Protein AF-A0A221T1R4-F1 (afdb_monomer)

Solvent-accessible surface area (backbone atoms only — not comparable to full-atom values): 7932 Å² total; per-residue (Å²): 136,83,75,82,81,69,88,73,77,59,37,47,65,67,55,49,34,50,51,50,54,51,47,31,55,45,35,61,46,46,38,64,77,69,65,45,55,71,68,56,38,50,52,34,37,51,51,24,52,52,49,51,54,55,40,24,25,52,48,50,92,66,55,81,50,80,44,90,81,39,40,72,60,49,50,56,50,52,53,64,52,44,55,61,51,50,52,51,50,36,57,77,70,48,42,60,76,44,67,66,49,27,52,53,54,51,49,52,50,49,52,51,50,49,52,61,72,40,39,58,69,72,76,74,76,76,81,80,77,84,76,88,75,79,86,126

Radius of gyration: 18.84 Å; Cα contacts (8 Å, |Δi|>4): 100; chains: 1; bounding box: 54×49×52 Å

Organism: NCBI:txid317577

pLDDT: mean 81.54, std 16.56, range [42.69, 97.81]

Foldseek 3Di:
DDDPDDPDQFDEPANLLVLLLVQLVCLQPVCVVLVHDPVLNVVSNVVSVVSCVLSLQEDDDHNPDPPPVNYLVNSLVVLVVVLVVLVCVCVVVVLCVDPSSVVVVVVSSVSSVCSSVRYPGPDDDPPPPPDPPDDD

Mean predicted aligned error: 9.05 Å

Secondary structure (DSSP, 8-state):
----S---PPBPHHHHHHHHHHHHHHHHHHHHHTT--HHHHHHHHHHHHHHHHHHHHH-SS--SS--SS--HHHHHHHHHHHHHHHHHHHHHTTTTSSHHHHHHHHHHHHHHHHHHHHB-PPPPPP----------

Sequence (136 aa):
MMRPLLSRRPLSLSVHAHIDFVSVVVMLLAPRLLRLQPASVAVSAGLAGAGLLIGSATDYPYPVHRSRDLTPARHRQLERLSFPVLLVLLIGTGRLARRADRTYFLMVLLAYGLTHGLTDWPHAAPNHHPGLKGAG

Structure (mmCIF, N/CA/C/O backbone):
data_AF-A0A221T1R4-F1
#
_entry.id   AF-A0A221T1R4-F1
#
loop_
_atom_site.group_PDB
_atom_site.id
_atom_site.type_symbol
_atom_site.label_atom_id
_atom_site.label_alt_id
_atom_site.label_comp_id
_atom_site.label_asym_id
_atom_site.label_entity_id
_atom_site.label_seq_id
_atom_site.pdbx_PDB_ins_code
_atom_site.Cartn_x
_atom_site.Cartn_y
_atom_site.Cartn_z
_atom_site.occupancy
_atom_site.B_iso_or_equiv
_atom_site.auth_seq_id
_atom_site.auth_comp_id
_atom_site.auth_asym_id
_atom_site.auth_atom_id
_atom_site.pdbx_PDB_model_num
ATOM 1 N N . MET A 1 1 ? 30.460 -28.605 2.660 1.00 53.03 1 MET A N 1
ATOM 2 C CA . MET A 1 1 ? 29.793 -27.972 1.499 1.00 53.03 1 MET A CA 1
ATOM 3 C C . MET A 1 1 ? 28.441 -27.431 1.942 1.00 53.03 1 MET A C 1
ATOM 5 O O . MET A 1 1 ? 27.503 -28.200 2.106 1.00 53.03 1 MET A O 1
ATOM 9 N N . MET A 1 2 ? 28.349 -26.129 2.216 1.00 47.28 2 MET A N 1
ATOM 10 C CA . MET A 1 2 ? 27.066 -25.475 2.486 1.00 47.28 2 MET A CA 1
ATOM 11 C C . MET A 1 2 ? 26.335 -25.271 1.156 1.00 47.28 2 MET A C 1
ATOM 13 O O . MET A 1 2 ? 26.851 -24.601 0.265 1.00 47.28 2 MET A O 1
ATOM 17 N N . ARG A 1 3 ? 25.149 -25.870 1.004 1.00 42.69 3 ARG A N 1
ATOM 18 C CA . ARG A 1 3 ? 24.215 -25.521 -0.076 1.00 42.69 3 ARG A CA 1
ATOM 19 C C . ARG A 1 3 ? 23.893 -24.026 0.052 1.00 42.69 3 ARG A C 1
ATOM 21 O O . ARG A 1 3 ? 23.518 -23.620 1.153 1.00 42.69 3 ARG A O 1
ATOM 28 N N . PRO A 1 4 ? 23.995 -23.213 -1.013 1.00 51.69 4 PRO A N 1
ATOM 29 C CA . PRO A 1 4 ? 23.504 -21.844 -0.958 1.00 51.69 4 PRO A CA 1
ATOM 30 C C . PRO A 1 4 ? 22.007 -21.894 -0.637 1.00 51.69 4 PRO A C 1
ATOM 32 O O . PRO A 1 4 ? 21.209 -22.470 -1.380 1.00 51.69 4 PRO A O 1
ATOM 35 N N . LEU A 1 5 ? 21.645 -21.363 0.530 1.00 58.25 5 LEU A N 1
ATOM 36 C CA . LEU A 1 5 ? 20.266 -21.282 0.982 1.00 58.25 5 LEU A CA 1
ATOM 37 C C . LEU A 1 5 ? 19.541 -20.279 0.082 1.00 58.25 5 LEU A C 1
ATOM 39 O O . LEU A 1 5 ? 19.734 -19.077 0.209 1.00 58.25 5 LEU A O 1
ATOM 43 N N . LEU A 1 6 ? 18.705 -20.809 -0.814 1.00 59.00 6 LEU A N 1
ATOM 44 C CA . LEU A 1 6 ? 17.730 -20.089 -1.635 1.00 59.00 6 LEU A CA 1
ATOM 45 C C . LEU A 1 6 ? 18.347 -19.037 -2.573 1.00 59.00 6 LEU A C 1
ATOM 47 O O . LEU A 1 6 ? 18.475 -17.864 -2.231 1.00 59.00 6 LEU A O 1
ATOM 51 N N . SER A 1 7 ? 18.591 -19.429 -3.827 1.00 58.94 7 SER A N 1
ATOM 52 C CA . SER A 1 7 ? 18.568 -18.477 -4.943 1.0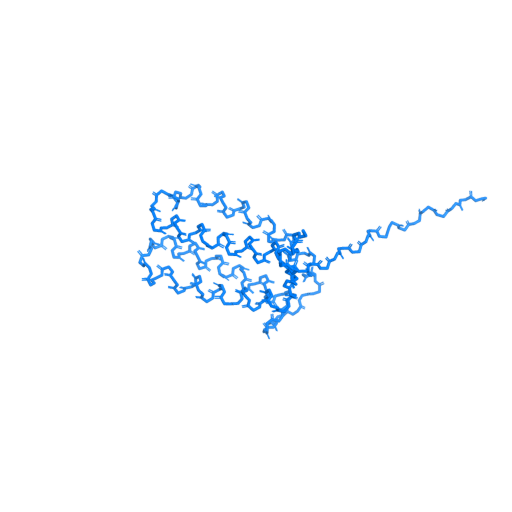0 58.94 7 SER A CA 1
ATOM 53 C C . SER A 1 7 ? 17.142 -17.918 -5.041 1.00 58.94 7 SER A C 1
ATOM 55 O O . SER A 1 7 ? 16.271 -18.495 -5.694 1.00 58.94 7 SER A O 1
ATOM 57 N N . ARG A 1 8 ? 16.842 -16.861 -4.275 1.00 65.62 8 ARG A N 1
ATOM 58 C CA . ARG A 1 8 ? 15.548 -16.181 -4.346 1.00 65.62 8 ARG A CA 1
ATOM 59 C C . ARG A 1 8 ? 15.522 -15.436 -5.670 1.00 65.62 8 ARG A C 1
ATOM 61 O O . ARG A 1 8 ? 16.242 -14.456 -5.835 1.00 65.62 8 ARG A O 1
ATOM 68 N N . ARG A 1 9 ? 14.718 -15.921 -6.618 1.00 73.06 9 ARG A N 1
ATOM 69 C CA . ARG A 1 9 ? 14.401 -15.133 -7.810 1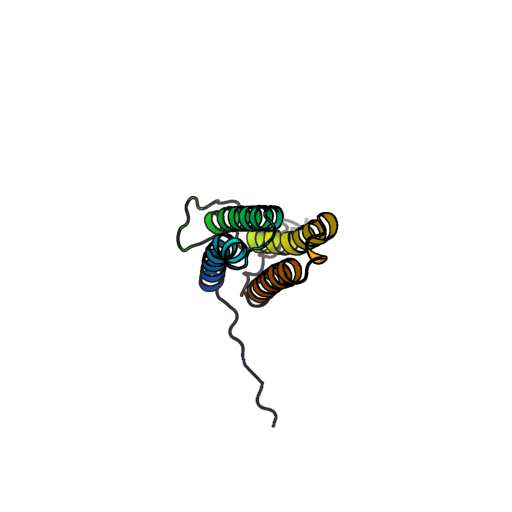.00 73.06 9 ARG A CA 1
ATOM 70 C C . ARG A 1 9 ? 13.733 -13.837 -7.336 1.00 73.06 9 ARG A C 1
ATOM 72 O O . ARG A 1 9 ? 12.806 -13.932 -6.525 1.00 73.06 9 ARG A O 1
ATOM 79 N N . PRO A 1 10 ? 14.209 -12.663 -7.771 1.00 86.38 10 PRO A N 1
ATOM 80 C CA . PRO A 1 10 ? 13.581 -11.408 -7.395 1.00 86.38 10 PRO A CA 1
ATOM 81 C C . PRO A 1 10 ? 12.163 -11.336 -7.990 1.00 86.38 10 PRO A C 1
ATOM 83 O O . PRO A 1 10 ? 11.852 -12.004 -8.981 1.00 86.38 10 PRO A O 1
ATOM 86 N N . LEU A 1 11 ? 11.275 -10.581 -7.345 1.00 88.69 11 LEU A N 1
ATOM 87 C CA . LEU A 1 11 ? 9.898 -10.387 -7.796 1.00 88.69 11 LEU A CA 1
ATOM 88 C C . LEU A 1 11 ? 9.908 -9.557 -9.080 1.00 88.69 11 LEU A C 1
ATOM 90 O O . LEU A 1 11 ? 10.529 -8.499 -9.130 1.00 88.69 11 LEU A O 1
ATOM 94 N N . SER A 1 12 ? 9.195 -10.010 -10.110 1.00 89.44 12 SER A N 1
ATOM 95 C CA . SER A 1 12 ? 8.997 -9.193 -11.307 1.00 89.44 12 SER A CA 1
ATOM 96 C C . SER A 1 12 ? 8.086 -7.999 -11.004 1.00 89.44 12 SER A C 1
ATOM 98 O O . SER A 1 12 ? 7.252 -8.064 -10.098 1.00 89.44 12 SER A O 1
ATOM 100 N N . LEU A 1 13 ? 8.179 -6.937 -11.811 1.00 86.38 13 LEU A N 1
ATOM 101 C CA . LEU A 1 13 ? 7.290 -5.770 -11.699 1.00 86.38 13 LEU A CA 1
ATOM 102 C C . LEU A 1 13 ? 5.803 -6.149 -11.781 1.00 86.38 13 LEU A C 1
ATOM 104 O O . LEU A 1 13 ? 4.975 -5.585 -11.076 1.00 86.38 13 LEU A O 1
ATOM 108 N N . SER A 1 14 ? 5.460 -7.154 -12.592 1.00 85.00 14 SER A N 1
ATOM 109 C CA . SER A 1 14 ? 4.081 -7.641 -12.675 1.00 85.00 14 SER A CA 1
ATOM 110 C C . SER A 1 14 ? 3.620 -8.288 -11.365 1.00 85.00 14 SER A C 1
ATOM 112 O O . SER A 1 14 ? 2.498 -8.043 -10.927 1.00 85.00 14 SER A O 1
ATOM 114 N N . VAL A 1 15 ? 4.472 -9.086 -10.713 1.00 89.44 15 VAL A N 1
ATOM 115 C CA . VAL A 1 15 ? 4.142 -9.702 -9.417 1.00 89.44 15 VAL A CA 1
ATOM 116 C C . VAL A 1 15 ? 4.032 -8.640 -8.325 1.00 89.44 15 VAL A C 1
ATOM 118 O O . VAL A 1 15 ? 3.083 -8.683 -7.547 1.00 89.44 15 VAL A O 1
ATOM 121 N N . HIS A 1 16 ? 4.948 -7.670 -8.303 1.00 90.62 16 HIS A N 1
ATOM 122 C CA . HIS A 1 16 ? 4.882 -6.510 -7.414 1.00 90.62 16 HIS A CA 1
ATOM 123 C C . HIS A 1 16 ? 3.525 -5.799 -7.527 1.00 90.62 16 HIS A C 1
ATOM 125 O O . HIS A 1 16 ? 2.819 -5.655 -6.534 1.00 90.62 16 HIS A O 1
ATOM 131 N N . ALA A 1 17 ? 3.094 -5.472 -8.745 1.00 86.88 17 ALA A N 1
ATOM 132 C CA . ALA A 1 17 ? 1.847 -4.744 -8.950 1.00 86.88 17 ALA A CA 1
ATOM 133 C C . ALA A 1 17 ? 0.587 -5.549 -8.556 1.00 86.88 17 ALA A C 1
ATOM 135 O O . ALA A 1 17 ? -0.397 -4.986 -8.071 1.00 86.88 17 ALA A O 1
ATOM 136 N N . HIS A 1 18 ? 0.611 -6.882 -8.684 1.00 88.56 18 HIS A N 1
ATOM 137 C CA . HIS A 1 18 ? -0.454 -7.730 -8.131 1.00 88.56 18 HIS A CA 1
ATOM 138 C C . HIS A 1 18 ? -0.475 -7.701 -6.598 1.00 88.56 18 HIS A C 1
ATOM 140 O O . HIS A 1 18 ? -1.553 -7.643 -6.004 1.00 88.56 18 HIS A O 1
ATOM 146 N N . ILE A 1 19 ? 0.696 -7.741 -5.954 1.00 91.94 19 ILE A N 1
ATOM 147 C CA . ILE A 1 19 ? 0.809 -7.645 -4.493 1.00 91.94 19 ILE A CA 1
ATOM 148 C C . ILE A 1 19 ? 0.278 -6.294 -4.009 1.00 91.94 19 ILE A C 1
ATOM 150 O O . ILE A 1 19 ? -0.475 -6.265 -3.035 1.00 91.94 19 ILE A O 1
ATOM 154 N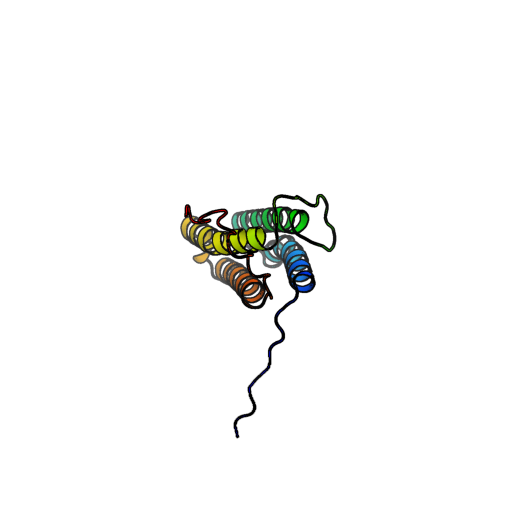 N . ASP A 1 20 ? 0.587 -5.202 -4.703 1.00 89.75 20 ASP A N 1
ATOM 155 C CA . ASP A 1 20 ? 0.057 -3.874 -4.389 1.00 89.75 20 ASP A CA 1
ATOM 156 C C . ASP A 1 20 ? -1.464 -3.832 -4.478 1.00 89.75 20 ASP A C 1
ATOM 158 O O . ASP A 1 20 ? -2.132 -3.370 -3.552 1.00 89.75 20 ASP A O 1
ATOM 162 N N . PHE A 1 21 ? -2.039 -4.374 -5.554 1.00 89.81 21 PHE A N 1
ATOM 163 C CA . PHE A 1 21 ? -3.489 -4.423 -5.712 1.00 89.81 21 PHE A CA 1
ATOM 164 C C . PHE A 1 21 ? -4.163 -5.220 -4.585 1.00 89.81 21 PHE A C 1
ATOM 166 O O . PHE A 1 21 ? -5.143 -4.766 -3.989 1.00 89.81 21 PHE A O 1
ATOM 173 N N . VAL A 1 22 ? -3.620 -6.391 -4.240 1.00 92.88 22 VAL A N 1
ATOM 174 C CA . VAL A 1 22 ? -4.114 -7.184 -3.104 1.00 92.88 22 VAL A CA 1
ATOM 175 C C . VAL A 1 22 ? -3.955 -6.409 -1.795 1.00 92.88 22 VAL A C 1
ATOM 177 O O . VAL A 1 22 ? -4.869 -6.407 -0.969 1.00 92.88 22 VAL A O 1
ATOM 180 N N . SER A 1 23 ? -2.840 -5.702 -1.617 1.00 93.50 23 SER A N 1
ATOM 181 C CA . SER A 1 23 ? -2.579 -4.877 -0.437 1.00 93.50 23 SER A CA 1
ATOM 182 C C . SER A 1 23 ? -3.604 -3.756 -0.299 1.00 93.50 23 SER A C 1
ATOM 184 O O . SER A 1 23 ? -4.118 -3.560 0.798 1.00 93.50 23 SER A O 1
ATOM 186 N N . VAL A 1 24 ? -4.006 -3.099 -1.393 1.00 94.00 24 VAL A N 1
ATOM 187 C CA . VAL A 1 24 ? -5.102 -2.113 -1.403 1.00 94.00 24 VAL A CA 1
ATOM 188 C C . VAL A 1 24 ? -6.395 -2.730 -0.865 1.00 94.00 24 VAL A C 1
ATOM 190 O O . VAL A 1 24 ? -7.010 -2.172 0.045 1.00 94.00 24 VAL A O 1
ATOM 193 N N . VAL A 1 25 ? -6.795 -3.903 -1.366 1.00 95.69 25 VAL A N 1
AT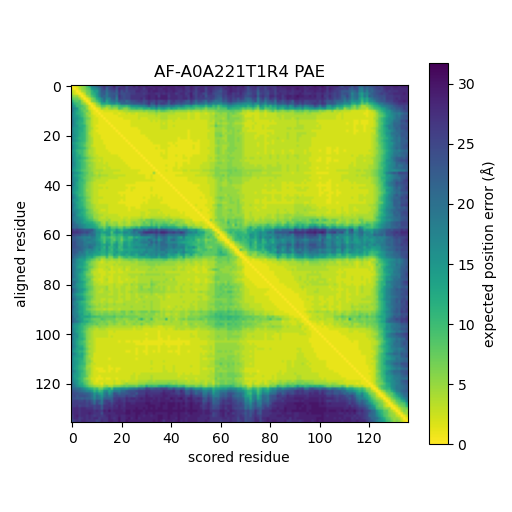OM 194 C CA . VAL A 1 25 ? -8.012 -4.594 -0.900 1.00 95.69 25 VAL A CA 1
ATOM 195 C C . VAL A 1 25 ? -7.915 -4.927 0.591 1.00 95.69 25 VAL A C 1
ATOM 197 O O . VAL A 1 25 ? -8.833 -4.632 1.361 1.00 95.69 25 VAL A O 1
ATOM 200 N N . VAL A 1 26 ? -6.784 -5.487 1.026 1.00 96.94 26 VAL A N 1
ATOM 201 C CA . VAL A 1 26 ? -6.530 -5.804 2.437 1.00 96.94 26 VAL A CA 1
ATOM 202 C C . VAL A 1 26 ? -6.588 -4.540 3.294 1.00 96.94 26 VAL A C 1
ATOM 204 O O . VAL A 1 26 ? -7.235 -4.543 4.338 1.00 96.94 26 VAL A O 1
ATOM 207 N N . MET A 1 27 ? -5.993 -3.437 2.852 1.00 96.88 27 MET A N 1
ATOM 208 C CA . MET A 1 27 ? -5.951 -2.180 3.599 1.00 96.88 27 MET A CA 1
ATOM 209 C C . MET A 1 27 ? -7.312 -1.486 3.710 1.00 96.88 27 MET A C 1
ATOM 211 O O . MET A 1 27 ? -7.532 -0.722 4.653 1.00 96.88 27 MET A O 1
ATOM 215 N N . LEU A 1 28 ? -8.247 -1.763 2.800 1.00 97.56 28 LEU A N 1
ATOM 216 C CA . LEU A 1 28 ? -9.625 -1.274 2.882 1.00 97.56 28 LEU A CA 1
ATOM 217 C C . LEU A 1 28 ? -10.494 -2.118 3.829 1.00 97.56 28 LEU A C 1
ATOM 219 O O . LEU A 1 28 ? -11.352 -1.571 4.537 1.00 97.56 28 LEU A O 1
ATOM 223 N N . LEU A 1 29 ? -10.272 -3.436 3.855 1.00 97.81 29 LEU A N 1
ATOM 224 C CA . LEU A 1 29 ? -11.123 -4.395 4.567 1.00 97.81 29 LEU A CA 1
ATOM 225 C C . LEU A 1 29 ? -10.598 -4.757 5.963 1.00 97.81 29 LEU A C 1
ATOM 227 O O . LEU A 1 29 ? -11.348 -4.693 6.941 1.00 97.81 29 LEU A O 1
ATOM 231 N N . ALA A 1 30 ? -9.316 -5.105 6.086 1.00 97.56 30 ALA A N 1
ATOM 232 C CA . ALA A 1 30 ? -8.731 -5.644 7.312 1.00 97.56 30 ALA A CA 1
ATOM 233 C C . ALA A 1 30 ? -8.891 -4.723 8.534 1.00 97.56 30 ALA A C 1
ATOM 235 O O . ALA A 1 30 ? -9.285 -5.236 9.580 1.00 97.56 30 ALA A O 1
ATOM 236 N N . PRO A 1 31 ? -8.706 -3.387 8.455 1.00 97.31 31 PRO A N 1
ATOM 237 C CA . PRO A 1 31 ? -8.922 -2.511 9.609 1.00 97.31 31 PRO A CA 1
ATOM 238 C C . PRO A 1 31 ? -10.324 -2.618 10.216 1.00 97.31 31 PRO A C 1
ATOM 240 O O . PRO A 1 31 ? -10.477 -2.546 11.436 1.00 97.31 31 PRO A O 1
ATOM 243 N N . ARG A 1 32 ? -11.348 -2.805 9.371 1.00 96.75 32 ARG A N 1
ATOM 244 C CA . ARG A 1 32 ? -12.743 -2.952 9.804 1.00 96.75 32 ARG A CA 1
ATOM 245 C C . ARG A 1 32 ? -12.983 -4.325 10.422 1.00 96.75 32 ARG A C 1
ATOM 247 O O . ARG A 1 32 ? -13.566 -4.408 11.499 1.00 96.75 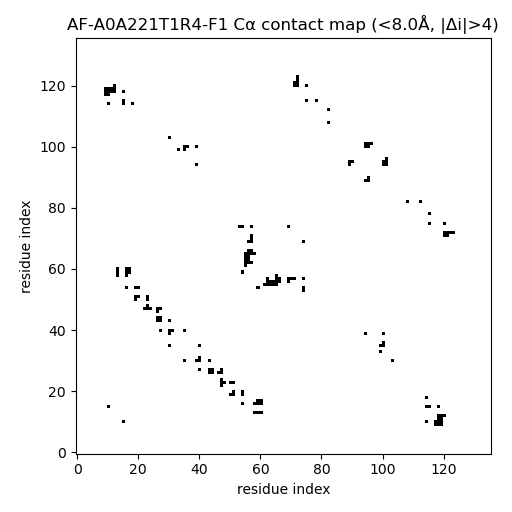32 ARG A O 1
ATOM 254 N N . LEU A 1 33 ? -12.475 -5.381 9.786 1.00 97.50 33 LEU A N 1
ATOM 255 C CA . LEU A 1 33 ? -12.583 -6.756 10.289 1.00 97.50 33 LEU A CA 1
ATOM 256 C C . LEU A 1 33 ? -11.859 -6.938 11.631 1.00 97.50 33 LEU A C 1
ATOM 258 O O . LEU A 1 33 ? -12.364 -7.611 12.525 1.00 97.50 33 LEU A O 1
ATOM 262 N N . LEU A 1 34 ? -10.715 -6.274 11.802 1.00 96.75 34 LEU A N 1
ATOM 263 C CA . LEU A 1 34 ? -9.918 -6.274 13.030 1.00 96.75 34 LEU A CA 1
ATOM 264 C C . LEU A 1 34 ? -10.421 -5.276 14.086 1.00 96.75 34 LEU A C 1
ATOM 266 O O . LEU A 1 34 ? -9.820 -5.176 15.155 1.00 96.75 34 LEU A O 1
ATOM 270 N N . ARG A 1 35 ? -11.506 -4.538 13.806 1.00 96.56 35 ARG A N 1
ATOM 271 C CA . ARG A 1 35 ? -12.101 -3.533 14.706 1.00 96.56 35 ARG A CA 1
ATOM 272 C C . ARG A 1 35 ? -11.075 -2.504 15.207 1.00 96.56 35 ARG A C 1
ATOM 274 O O . ARG A 1 35 ? -11.038 -2.164 16.393 1.00 96.56 35 ARG A O 1
ATOM 281 N N . LEU A 1 36 ? -10.215 -2.025 14.305 1.00 96.06 36 LEU A N 1
ATOM 282 C CA . LEU A 1 36 ? -9.241 -0.977 14.618 1.00 96.06 36 LEU A CA 1
ATOM 283 C C . LEU A 1 36 ? -9.941 0.360 14.897 1.00 96.06 36 LEU A C 1
ATOM 285 O O . LEU A 1 36 ? -11.131 0.529 14.630 1.00 96.06 36 LEU A O 1
ATOM 289 N N . GLN A 1 37 ? -9.202 1.334 15.437 1.00 95.31 37 GLN A N 1
ATOM 290 C CA . GLN A 1 37 ? -9.777 2.660 15.672 1.00 95.31 37 GLN A CA 1
ATOM 291 C C . GLN A 1 37 ? -10.274 3.297 14.364 1.00 95.31 37 GLN A C 1
ATOM 293 O O . GLN A 1 37 ? -9.611 3.144 13.337 1.00 95.31 37 GLN A O 1
ATOM 298 N N . PRO A 1 38 ? -11.358 4.097 14.392 1.00 94.69 38 PRO A N 1
ATOM 299 C CA . PRO A 1 38 ? -11.867 4.779 13.199 1.00 94.69 38 PRO A CA 1
ATOM 300 C C . PRO A 1 38 ? -10.804 5.604 12.463 1.00 94.69 38 PRO A C 1
ATOM 302 O O . PRO A 1 38 ? -10.700 5.543 11.243 1.00 94.69 38 PRO A O 1
ATOM 305 N N . ALA A 1 39 ? -9.941 6.307 13.201 1.00 92.75 39 ALA A N 1
ATOM 306 C CA . ALA A 1 39 ? -8.826 7.041 12.608 1.00 92.75 39 ALA A CA 1
ATOM 307 C C . ALA A 1 39 ? -7.788 6.116 11.940 1.00 92.75 39 ALA A C 1
ATOM 309 O O . ALA A 1 39 ? -7.236 6.467 10.904 1.00 92.75 39 ALA A O 1
ATOM 310 N N . SER A 1 40 ? -7.563 4.908 12.462 1.00 94.88 40 SER A N 1
ATOM 311 C CA . SER A 1 40 ? -6.693 3.904 11.830 1.00 94.88 40 SER A CA 1
ATOM 312 C C . SER A 1 40 ? -7.322 3.325 10.559 1.00 94.88 40 SER A C 1
ATOM 314 O O . SER A 1 40 ? -6.615 3.103 9.578 1.00 94.88 40 SER A O 1
ATOM 316 N N . VAL A 1 41 ? -8.650 3.157 10.532 1.00 96.38 41 VAL A N 1
ATOM 317 C CA . VAL A 1 41 ? -9.401 2.822 9.307 1.00 96.38 41 VAL A CA 1
ATOM 318 C C . VAL A 1 41 ? -9.231 3.926 8.260 1.00 96.38 41 VAL A C 1
ATOM 320 O O . VAL A 1 41 ? -8.951 3.620 7.104 1.00 96.38 41 VAL A O 1
ATOM 323 N N . ALA A 1 42 ? -9.348 5.196 8.659 1.00 95.19 42 ALA A N 1
ATOM 324 C CA . ALA A 1 42 ? -9.181 6.338 7.761 1.00 95.19 42 ALA A CA 1
ATOM 325 C C . ALA A 1 42 ? -7.754 6.437 7.198 1.00 95.19 42 ALA A C 1
ATOM 327 O O . ALA A 1 42 ? -7.586 6.552 5.987 1.00 95.19 42 ALA A O 1
ATOM 328 N N . VAL A 1 43 ? -6.727 6.316 8.049 1.00 93.69 43 VAL A N 1
ATOM 329 C CA . VAL A 1 43 ? -5.318 6.302 7.614 1.00 93.69 43 VAL A CA 1
ATOM 330 C C . VAL A 1 43 ? -5.066 5.150 6.644 1.00 93.69 43 VAL A C 1
ATOM 332 O O . VAL A 1 43 ? -4.499 5.362 5.577 1.00 93.69 43 VAL A O 1
ATOM 335 N N . SER A 1 44 ? -5.529 3.943 6.972 1.00 96.06 44 SER A N 1
ATOM 336 C CA . SER A 1 44 ? -5.365 2.778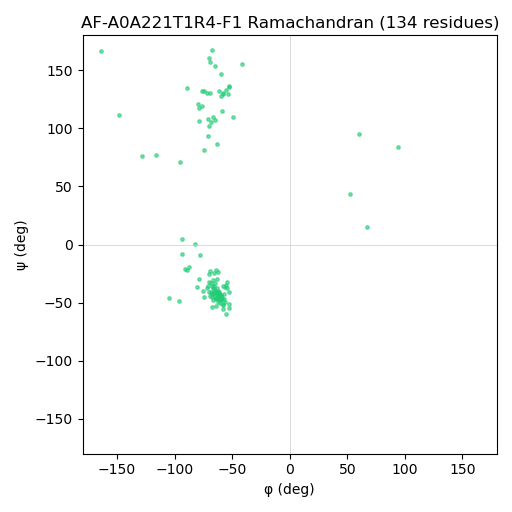 6.102 1.00 96.06 44 SER A CA 1
ATOM 337 C C . SER A 1 44 ? -6.052 2.954 4.746 1.00 96.06 44 SER A C 1
ATOM 339 O O . SER A 1 44 ? -5.467 2.629 3.717 1.00 96.06 44 SER A O 1
ATOM 341 N N . ALA A 1 45 ? -7.261 3.521 4.726 1.00 96.19 45 ALA A N 1
ATOM 342 C CA . ALA A 1 45 ? -7.966 3.833 3.487 1.00 96.19 45 ALA A CA 1
ATOM 343 C C . ALA A 1 45 ? -7.238 4.904 2.659 1.00 96.19 45 ALA A C 1
ATOM 345 O O . ALA A 1 45 ? -7.148 4.772 1.442 1.00 96.19 45 ALA A O 1
ATOM 346 N N . GLY A 1 46 ? -6.675 5.930 3.306 1.00 94.12 46 GLY A N 1
ATOM 347 C CA . GLY A 1 46 ? -5.863 6.950 2.640 1.00 94.12 46 GLY A CA 1
ATOM 348 C C . GLY A 1 46 ? -4.609 6.364 1.989 1.00 94.12 46 GLY A C 1
ATOM 349 O O . GLY A 1 46 ? -4.321 6.663 0.832 1.00 94.12 46 GLY A O 1
ATOM 350 N N . LEU A 1 47 ? -3.906 5.471 2.691 1.00 92.69 47 LEU A N 1
ATOM 351 C CA . LEU A 1 47 ? -2.749 4.762 2.142 1.00 92.69 47 LEU A CA 1
ATOM 352 C C . LEU A 1 47 ? -3.142 3.840 0.980 1.00 92.69 47 LEU A C 1
ATOM 354 O O . LEU A 1 47 ? -2.452 3.824 -0.033 1.00 92.69 47 LEU A O 1
ATOM 358 N N . ALA A 1 48 ? -4.263 3.121 1.095 1.00 94.00 48 ALA A N 1
ATOM 359 C CA . ALA A 1 48 ? -4.786 2.281 0.019 1.00 94.00 48 ALA A CA 1
ATOM 360 C C . ALA A 1 48 ? -5.129 3.111 -1.230 1.00 94.00 48 ALA A C 1
ATOM 362 O O . ALA A 1 48 ? -4.785 2.729 -2.345 1.00 94.00 48 ALA A O 1
ATOM 363 N N . GLY A 1 49 ? -5.756 4.277 -1.046 1.00 91.75 49 GLY A N 1
ATOM 364 C CA . GLY A 1 49 ? -6.041 5.214 -2.132 1.00 91.75 49 GLY A CA 1
ATOM 365 C C . GLY A 1 49 ? -4.768 5.740 -2.795 1.00 91.75 49 GLY A C 1
ATOM 366 O O . GLY A 1 49 ? -4.664 5.716 -4.018 1.00 91.75 49 GLY A O 1
ATOM 367 N N . ALA A 1 50 ? -3.774 6.155 -2.005 1.00 88.81 50 ALA A N 1
ATOM 368 C CA . ALA A 1 50 ? -2.486 6.608 -2.527 1.00 88.81 50 ALA A CA 1
ATOM 369 C C . ALA A 1 50 ? -1.754 5.498 -3.302 1.00 88.81 50 ALA A C 1
ATOM 371 O O . ALA A 1 50 ? -1.276 5.743 -4.408 1.00 88.81 50 ALA A O 1
ATOM 372 N N . GLY A 1 51 ? -1.721 4.277 -2.761 1.00 87.25 51 GLY A N 1
ATOM 373 C CA . GLY A 1 51 ? -1.139 3.109 -3.425 1.00 87.25 51 GLY A CA 1
ATOM 374 C C . GLY A 1 51 ? -1.839 2.784 -4.743 1.00 87.25 51 GLY A C 1
ATOM 375 O O . GLY A 1 51 ? -1.174 2.591 -5.755 1.00 87.25 51 GLY A O 1
ATOM 376 N N . LEU A 1 52 ? -3.174 2.822 -4.774 1.00 86.88 52 LEU A N 1
ATOM 377 C CA . LEU A 1 52 ? -3.944 2.606 -5.999 1.00 86.88 52 LEU A CA 1
ATOM 378 C C . LEU A 1 52 ? -3.661 3.683 -7.059 1.00 86.88 52 LEU A C 1
ATOM 380 O O . LEU A 1 52 ? -3.504 3.355 -8.234 1.00 86.88 52 LEU A O 1
ATOM 384 N N . LEU A 1 53 ? -3.568 4.956 -6.664 1.00 84.38 53 LEU A N 1
ATOM 385 C CA . LEU A 1 53 ? -3.247 6.058 -7.580 1.00 84.38 53 LEU A CA 1
ATOM 386 C C . LEU A 1 53 ? -1.837 5.918 -8.167 1.00 84.38 53 LEU A C 1
ATOM 388 O O . LEU A 1 53 ? -1.664 6.052 -9.375 1.00 84.38 53 LEU A O 1
ATOM 392 N N . ILE A 1 54 ? -0.840 5.615 -7.333 1.00 81.25 54 ILE A N 1
ATOM 393 C CA . ILE A 1 54 ? 0.547 5.429 -7.782 1.00 81.25 54 ILE A CA 1
ATOM 394 C C . ILE A 1 54 ? 0.657 4.181 -8.669 1.00 81.25 54 ILE A C 1
ATOM 396 O O . ILE A 1 54 ? 1.215 4.261 -9.765 1.00 81.25 54 ILE A O 1
ATOM 400 N N . GLY A 1 55 ? 0.086 3.053 -8.236 1.00 77.31 55 GLY A N 1
ATOM 401 C CA . GLY A 1 55 ? 0.113 1.780 -8.960 1.00 77.31 55 GLY A CA 1
ATOM 402 C C . GLY A 1 55 ? -0.586 1.860 -10.316 1.00 77.31 55 GLY A C 1
ATOM 403 O O . GLY A 1 55 ? 0.017 1.544 -11.337 1.00 77.31 55 GLY A O 1
ATOM 404 N N . SER A 1 56 ? -1.812 2.394 -10.364 1.00 73.12 56 SER A N 1
ATOM 405 C CA . SER A 1 56 ? -2.580 2.529 -11.617 1.00 73.12 56 SER A CA 1
ATOM 406 C C . SER A 1 56 ? -1.928 3.444 -12.660 1.00 73.12 56 SER A C 1
ATOM 408 O O . SER A 1 56 ? -2.207 3.298 -13.853 1.00 73.12 56 SER A O 1
ATOM 410 N N . ALA A 1 57 ? -1.062 4.364 -12.224 1.00 69.56 57 ALA A N 1
ATOM 411 C CA . ALA A 1 57 ? -0.324 5.274 -13.090 1.00 69.56 57 ALA A CA 1
ATOM 412 C C . ALA A 1 57 ? 1.008 4.702 -13.607 1.00 69.56 57 ALA A C 1
ATOM 414 O O . ALA A 1 57 ? 1.528 5.213 -14.601 1.00 69.56 57 ALA A O 1
ATOM 415 N N . THR A 1 58 ? 1.549 3.666 -12.956 1.00 62.91 58 THR A N 1
ATOM 416 C CA . THR A 1 58 ? 2.862 3.078 -13.265 1.00 62.91 58 THR A CA 1
ATOM 417 C C . THR A 1 58 ? 2.772 1.745 -13.991 1.00 62.91 58 THR A C 1
ATOM 419 O O . THR A 1 58 ? 3.472 1.617 -14.987 1.00 62.91 58 THR A O 1
ATOM 422 N N . ASP A 1 59 ? 1.926 0.789 -13.571 1.00 59.19 59 ASP A N 1
ATOM 423 C CA . ASP A 1 59 ? 1.803 -0.527 -14.230 1.00 59.19 59 ASP A CA 1
ATOM 424 C C . ASP A 1 59 ? 0.524 -1.346 -13.860 1.00 59.19 59 ASP A C 1
ATOM 426 O O . ASP A 1 59 ? -0.225 -1.028 -12.943 1.00 59.19 59 ASP A O 1
ATOM 430 N N . TYR A 1 60 ? 0.278 -2.393 -14.667 1.00 51.31 60 TYR A N 1
ATOM 431 C CA . TYR A 1 60 ? -0.778 -3.447 -14.687 1.00 51.31 60 TYR A CA 1
ATOM 432 C C . TYR A 1 60 ? -1.172 -4.038 -13.294 1.00 51.31 60 TYR A C 1
ATOM 434 O O . TYR A 1 60 ? -0.312 -4.048 -12.429 1.00 51.31 60 TYR A O 1
ATOM 442 N N . PRO A 1 61 ? -2.378 -4.619 -13.031 1.00 52.50 61 PRO A N 1
ATOM 443 C CA . PRO A 1 61 ? -3.265 -5.275 -13.996 1.00 52.50 61 PRO A CA 1
ATOM 444 C C . PRO A 1 61 ? -4.298 -4.390 -14.688 1.00 52.50 61 PRO A C 1
ATOM 446 O O . PRO A 1 61 ? -4.732 -4.718 -15.789 1.00 52.50 61 PRO A O 1
ATOM 449 N N . TYR A 1 62 ? -4.649 -3.250 -14.094 1.00 61.75 62 TYR A N 1
ATOM 450 C CA . TYR A 1 62 ? -5.683 -2.356 -14.623 1.00 61.75 62 TYR A CA 1
ATOM 451 C C . TYR A 1 62 ? -5.144 -0.925 -14.730 1.00 61.75 62 TYR A C 1
ATOM 453 O O . TYR A 1 62 ? -5.444 -0.091 -13.874 1.00 61.75 62 TYR A O 1
ATOM 461 N N . PRO A 1 63 ? -4.311 -0.623 -15.742 1.00 61.88 63 PRO A N 1
ATOM 462 C CA . PRO A 1 63 ? -3.841 0.737 -15.956 1.00 61.88 63 PRO A CA 1
ATOM 463 C C . PRO A 1 63 ? -5.042 1.614 -16.327 1.00 61.88 63 PRO A C 1
ATOM 465 O O . PRO A 1 63 ? -5.581 1.505 -17.426 1.00 61.88 63 PRO A O 1
ATOM 468 N N . VAL A 1 64 ? -5.479 2.469 -15.402 1.00 57.50 64 VAL A N 1
ATOM 469 C CA . VAL A 1 64 ? -6.575 3.421 -15.652 1.00 57.50 64 VAL A CA 1
ATOM 470 C C . VAL A 1 64 ? -6.065 4.571 -16.525 1.00 57.50 64 VAL A C 1
ATOM 472 O O . VAL A 1 64 ? -6.729 4.979 -17.472 1.00 57.50 64 VAL A O 1
ATOM 475 N N . HIS A 1 65 ? -4.836 5.031 -16.270 1.00 59.22 65 HIS A N 1
ATOM 476 C CA . HIS A 1 65 ? -4.122 5.983 -17.114 1.00 59.22 65 HIS A CA 1
ATOM 477 C C . HIS A 1 65 ? -2.621 5.723 -17.045 1.00 59.22 65 HIS A C 1
ATOM 479 O O . HIS A 1 65 ? -1.986 5.979 -16.028 1.00 59.22 65 HIS A O 1
ATOM 485 N N . ARG A 1 66 ? -2.034 5.250 -18.148 1.00 60.03 66 ARG A N 1
ATOM 486 C CA . ARG A 1 66 ? -0.580 5.101 -18.253 1.00 60.03 66 ARG A CA 1
ATOM 487 C C . ARG A 1 66 ? 0.052 6.490 -18.326 1.00 60.03 66 ARG A C 1
ATOM 489 O O . ARG A 1 66 ? 0.001 7.137 -19.371 1.00 60.03 66 ARG A O 1
ATOM 496 N N . SER A 1 67 ? 0.611 6.962 -17.217 1.00 62.34 67 SER A N 1
ATOM 497 C CA . SER A 1 67 ? 1.317 8.240 -17.191 1.00 62.34 67 SER A CA 1
ATOM 498 C C . SER A 1 67 ? 2.690 8.075 -17.838 1.00 62.34 67 SER A C 1
ATOM 500 O O . SER A 1 67 ? 3.428 7.148 -17.509 1.00 62.34 67 SER A O 1
ATOM 502 N N . ARG A 1 68 ? 3.060 8.978 -18.756 1.00 62.28 68 ARG A N 1
ATOM 503 C CA . ARG A 1 68 ? 4.422 9.014 -19.321 1.00 62.28 68 ARG A CA 1
ATOM 504 C C . ARG A 1 68 ? 5.476 9.384 -18.273 1.00 62.28 68 ARG A C 1
ATOM 506 O O . ARG A 1 68 ? 6.633 9.005 -18.424 1.00 62.28 68 ARG A O 1
ATOM 513 N N . ASP A 1 69 ? 5.066 10.078 -17.214 1.00 65.75 69 ASP A N 1
ATOM 514 C CA . ASP A 1 69 ? 5.975 10.642 -16.215 1.00 65.75 69 ASP A CA 1
ATOM 515 C C . ASP A 1 69 ? 6.245 9.685 -15.045 1.00 65.75 69 ASP A C 1
ATOM 517 O O . ASP A 1 69 ? 7.262 9.799 -14.354 1.00 65.75 69 ASP A O 1
ATOM 521 N N . LEU A 1 70 ? 5.359 8.708 -14.826 1.00 72.50 70 LEU A N 1
ATOM 522 C CA . LEU A 1 70 ? 5.440 7.771 -13.708 1.00 72.50 70 LEU A CA 1
ATOM 523 C C . LEU A 1 70 ? 6.137 6.472 -14.145 1.00 72.50 70 LEU A C 1
ATOM 525 O O . LEU A 1 70 ? 5.535 5.416 -14.301 1.00 72.50 70 LEU A O 1
ATOM 529 N N . THR A 1 71 ? 7.446 6.568 -14.381 1.00 80.31 71 THR A N 1
ATOM 530 C CA . THR A 1 71 ? 8.286 5.409 -14.724 1.00 80.31 71 THR A CA 1
ATOM 531 C C . THR A 1 71 ? 8.479 4.470 -13.522 1.00 80.31 71 THR A C 1
ATOM 533 O O . THR A 1 71 ? 8.377 4.921 -12.375 1.00 80.31 71 THR A O 1
ATOM 536 N N . PRO A 1 72 ? 8.872 3.196 -13.723 1.00 81.56 72 PRO A N 1
ATOM 537 C CA . PRO A 1 72 ? 9.210 2.292 -12.616 1.00 81.56 72 PRO A CA 1
ATOM 538 C C . PRO A 1 72 ? 10.282 2.855 -11.665 1.00 81.56 72 PRO A C 1
ATOM 540 O O . PRO A 1 72 ? 10.233 2.645 -10.455 1.00 81.56 72 PRO A O 1
ATOM 543 N N . ALA A 1 73 ? 11.227 3.647 -12.184 1.00 83.88 73 ALA A N 1
ATOM 544 C CA . ALA A 1 73 ? 12.227 4.329 -11.364 1.00 83.88 73 ALA A CA 1
ATOM 545 C C . ALA A 1 73 ? 11.605 5.397 -10.443 1.00 83.88 73 ALA A C 1
ATOM 547 O O . ALA A 1 73 ? 12.020 5.537 -9.287 1.00 83.88 73 ALA A O 1
ATOM 548 N N . ARG A 1 74 ? 10.597 6.134 -10.932 1.00 84.19 74 ARG A N 1
ATOM 549 C CA . ARG A 1 74 ? 9.827 7.093 -10.127 1.00 84.19 74 ARG A CA 1
ATOM 550 C C . ARG A 1 74 ? 8.937 6.387 -9.113 1.00 84.19 74 ARG A C 1
ATOM 552 O O . ARG A 1 74 ? 8.938 6.815 -7.963 1.00 84.19 74 ARG A O 1
ATOM 559 N N . HIS A 1 75 ? 8.285 5.284 -9.485 1.00 86.00 75 HIS A N 1
ATOM 560 C CA . HIS A 1 75 ? 7.544 4.438 -8.542 1.00 86.00 75 HIS A CA 1
ATOM 561 C C . HIS A 1 75 ? 8.437 4.037 -7.362 1.00 86.00 75 HIS A C 1
ATOM 563 O O . HIS A 1 75 ? 8.144 4.360 -6.212 1.00 86.00 75 HIS A O 1
ATOM 569 N N . ARG A 1 76 ? 9.603 3.445 -7.651 1.00 89.19 76 ARG A N 1
ATOM 570 C CA . ARG A 1 76 ? 10.586 3.041 -6.637 1.00 89.19 76 ARG A CA 1
ATOM 571 C C . ARG A 1 76 ? 10.998 4.191 -5.719 1.00 89.19 76 ARG A C 1
ATOM 573 O O . ARG A 1 76 ? 11.316 3.992 -4.547 1.00 89.19 76 ARG A O 1
ATOM 580 N N . GLN A 1 77 ? 11.117 5.401 -6.261 1.00 88.88 77 GLN A N 1
ATOM 581 C CA . GLN A 1 77 ? 11.445 6.584 -5.471 1.00 88.88 77 GLN A CA 1
ATOM 582 C C . GLN A 1 77 ? 10.288 6.975 -4.544 1.00 88.88 77 GLN A C 1
ATOM 584 O O . GLN A 1 77 ? 10.540 7.250 -3.373 1.00 88.88 77 GLN A O 1
ATOM 589 N N . LEU A 1 78 ? 9.051 6.971 -5.044 1.00 88.38 78 LEU A N 1
ATOM 590 C CA . LEU A 1 78 ? 7.859 7.282 -4.254 1.00 88.38 78 LEU A CA 1
ATOM 591 C C . LEU A 1 78 ? 7.669 6.293 -3.106 1.00 88.38 78 LEU A C 1
ATOM 593 O O . LEU A 1 78 ? 7.448 6.724 -1.979 1.00 88.38 78 LEU A O 1
ATOM 597 N N . GLU A 1 79 ? 7.847 4.995 -3.347 1.00 88.88 79 GLU A N 1
ATOM 598 C CA . GLU A 1 79 ? 7.787 3.994 -2.278 1.00 88.88 79 GLU A CA 1
ATOM 599 C C . GLU A 1 79 ? 8.873 4.202 -1.225 1.00 88.88 79 GLU A C 1
ATOM 601 O O . GLU A 1 79 ? 8.599 4.188 -0.030 1.00 88.88 79 GLU A O 1
ATOM 606 N N . ARG A 1 80 ? 10.117 4.474 -1.638 1.00 90.06 80 ARG A N 1
ATOM 607 C CA . ARG A 1 80 ? 11.195 4.764 -0.679 1.00 90.06 80 ARG A CA 1
ATOM 608 C C . ARG A 1 80 ? 10.875 5.954 0.221 1.00 90.06 80 ARG A C 1
ATOM 610 O O . ARG A 1 80 ? 11.257 5.939 1.387 1.00 90.06 80 ARG A O 1
ATOM 617 N N . LEU A 1 81 ? 10.187 6.965 -0.308 1.00 89.94 81 LEU A N 1
ATOM 618 C CA . LEU A 1 81 ? 9.745 8.131 0.457 1.00 89.94 81 LEU A CA 1
ATOM 619 C C . LEU A 1 81 ? 8.498 7.846 1.301 1.00 89.94 81 LEU A C 1
ATOM 621 O O . LEU A 1 81 ? 8.339 8.444 2.365 1.00 89.94 81 LEU A O 1
ATOM 625 N N . SER A 1 82 ? 7.630 6.929 0.874 1.00 87.06 82 SER A N 1
ATOM 626 C CA . SER A 1 82 ? 6.405 6.603 1.603 1.00 87.06 82 SER A CA 1
ATOM 627 C C . SER A 1 82 ? 6.699 5.903 2.934 1.00 87.06 82 SER A C 1
ATOM 629 O O . SER A 1 82 ? 6.012 6.185 3.913 1.00 87.06 82 SER A O 1
ATOM 631 N N . PHE A 1 83 ? 7.762 5.089 3.026 1.00 88.56 83 PHE A N 1
ATOM 632 C CA . PHE A 1 83 ? 8.185 4.441 4.278 1.00 88.56 83 PHE A CA 1
ATOM 633 C C . PHE A 1 83 ? 8.428 5.421 5.445 1.00 88.56 83 PHE A C 1
ATOM 635 O O . PHE A 1 83 ? 7.758 5.285 6.474 1.00 88.56 83 PHE A O 1
ATOM 642 N N . PRO A 1 84 ? 9.347 6.408 5.349 1.00 90.19 84 PRO A N 1
ATOM 643 C CA . PRO A 1 84 ? 9.582 7.350 6.441 1.00 90.19 84 PRO A CA 1
ATOM 644 C C . PRO A 1 84 ? 8.371 8.252 6.698 1.00 90.19 84 PRO A C 1
ATOM 646 O O . PRO A 1 84 ? 8.071 8.534 7.856 1.00 90.19 84 PRO A O 1
ATOM 649 N N . VAL A 1 85 ? 7.637 8.660 5.655 1.00 89.25 85 VAL A N 1
ATOM 650 C CA . VAL A 1 85 ? 6.422 9.479 5.805 1.00 89.25 85 VAL A CA 1
ATOM 651 C C . VAL A 1 85 ? 5.356 8.731 6.603 1.00 89.25 85 VAL A C 1
ATOM 653 O O . VAL A 1 85 ? 4.790 9.285 7.546 1.00 89.25 85 VAL A O 1
ATOM 656 N N . LEU A 1 86 ? 5.118 7.459 6.280 1.00 88.31 86 LEU A N 1
ATOM 657 C CA . LEU A 1 86 ? 4.188 6.610 7.014 1.00 88.31 86 LEU A CA 1
ATOM 658 C C . LEU A 1 86 ? 4.632 6.438 8.466 1.00 88.31 86 LEU A C 1
ATOM 660 O O . LEU A 1 86 ? 3.816 6.559 9.375 1.00 88.31 86 LEU A O 1
ATOM 664 N N . LEU A 1 87 ? 5.920 6.193 8.706 1.00 90.38 87 LEU A N 1
ATOM 665 C CA . LEU A 1 87 ? 6.431 6.024 10.062 1.00 90.38 87 LEU A CA 1
ATOM 666 C C . LEU A 1 87 ? 6.219 7.289 10.908 1.00 90.38 87 LEU A C 1
ATOM 668 O O . LEU A 1 87 ? 5.699 7.198 12.021 1.00 90.38 87 LEU A O 1
ATOM 672 N N . VAL A 1 88 ? 6.547 8.464 10.363 1.00 91.75 88 VAL A N 1
ATOM 673 C CA . VAL A 1 88 ? 6.307 9.761 11.017 1.00 91.75 88 VAL A CA 1
ATOM 674 C C . VAL A 1 88 ? 4.819 9.968 11.286 1.00 91.75 88 VAL A C 1
ATOM 676 O O . VAL A 1 88 ? 4.454 10.343 12.399 1.00 91.75 88 VAL A O 1
ATOM 679 N N . LEU A 1 89 ? 3.950 9.667 10.317 1.00 88.44 89 LEU A N 1
ATOM 680 C CA . LEU A 1 89 ? 2.501 9.778 10.479 1.00 88.44 89 LEU A CA 1
ATOM 681 C C . LEU A 1 89 ? 1.995 8.890 11.622 1.00 88.44 89 LEU A C 1
ATOM 683 O O . LEU A 1 89 ? 1.231 9.352 12.469 1.00 88.44 89 LEU A O 1
ATOM 687 N N . LEU A 1 90 ? 2.425 7.628 11.680 1.00 90.00 90 LEU A N 1
ATOM 688 C CA . LEU A 1 90 ? 1.989 6.667 12.698 1.00 90.00 90 LEU A CA 1
ATOM 689 C C . LEU A 1 90 ? 2.465 7.039 14.105 1.00 90.00 90 LEU A C 1
ATOM 691 O O . LEU A 1 90 ? 1.714 6.854 15.068 1.00 90.00 90 LEU A O 1
ATOM 695 N N . ILE A 1 91 ? 3.686 7.568 14.221 1.00 90.00 91 ILE A N 1
ATOM 696 C CA . ILE A 1 91 ? 4.235 8.090 15.478 1.00 90.00 91 ILE A CA 1
ATOM 697 C C . ILE A 1 91 ? 3.466 9.348 15.894 1.00 90.00 91 ILE A C 1
ATOM 699 O O . ILE A 1 91 ? 2.908 9.384 16.989 1.00 90.00 91 ILE A O 1
ATOM 703 N N . GLY A 1 92 ? 3.370 10.343 15.007 1.00 87.94 92 GLY A N 1
ATOM 704 C CA . GLY A 1 92 ? 2.757 11.642 15.295 1.00 87.94 92 GLY A CA 1
ATOM 705 C C . GLY A 1 92 ? 1.267 11.563 15.630 1.00 87.94 92 GLY A C 1
ATOM 706 O O . GLY A 1 92 ? 0.768 12.343 16.430 1.00 87.94 92 GLY A O 1
ATOM 707 N N . THR A 1 93 ? 0.554 10.578 15.081 1.00 85.56 93 THR A N 1
ATOM 708 C CA . THR A 1 93 ? -0.873 10.345 15.374 1.00 85.56 93 THR A CA 1
ATOM 709 C C . THR A 1 93 ? -1.112 9.323 16.494 1.00 85.56 93 THR A C 1
ATOM 711 O O . THR A 1 93 ? -2.262 8.948 16.761 1.00 85.56 93 THR A O 1
ATOM 714 N N . GLY A 1 94 ? -0.048 8.828 17.140 1.00 85.75 94 GLY A N 1
ATOM 715 C CA . GLY A 1 94 ? -0.116 7.895 18.267 1.00 85.75 94 GLY A CA 1
ATOM 716 C C . GLY A 1 94 ? -0.647 6.499 17.922 1.00 85.75 94 GLY A C 1
ATOM 717 O O . GLY A 1 94 ? -0.996 5.737 18.826 1.00 85.75 94 GLY A O 1
ATOM 718 N N . ARG A 1 95 ? -0.717 6.117 16.637 1.00 87.50 95 ARG A N 1
ATOM 719 C CA . ARG A 1 95 ? -1.262 4.807 16.215 1.00 87.50 95 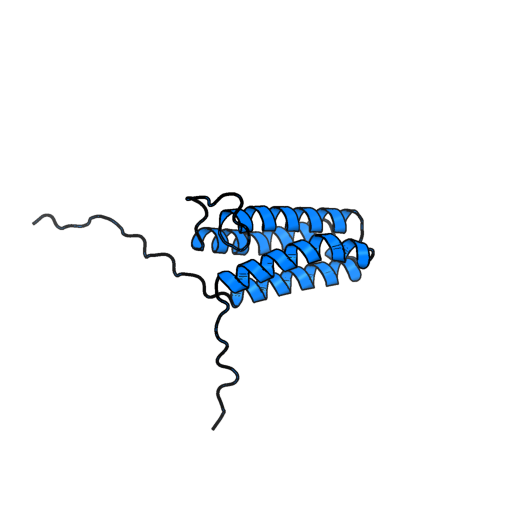ARG A CA 1
ATOM 720 C C . ARG A 1 95 ? -0.437 3.630 16.722 1.00 87.50 95 ARG A C 1
ATOM 722 O O . ARG A 1 95 ? -0.955 2.526 16.845 1.00 87.50 95 ARG A O 1
ATOM 729 N N . LEU A 1 96 ? 0.829 3.865 17.062 1.00 88.75 96 LEU A N 1
ATOM 730 C CA . LEU A 1 96 ? 1.710 2.840 17.619 1.00 88.75 96 LEU A CA 1
ATOM 731 C C . LEU A 1 96 ? 1.463 2.563 19.115 1.00 88.75 96 LEU A C 1
ATOM 733 O O . LEU A 1 96 ? 2.006 1.593 19.645 1.00 88.75 96 LEU A O 1
ATOM 737 N N . ALA A 1 97 ? 0.638 3.356 19.809 1.00 89.44 97 ALA A N 1
ATOM 738 C CA . ALA A 1 97 ? 0.376 3.165 21.238 1.00 89.44 97 ALA A CA 1
ATOM 739 C C . ALA A 1 97 ? -0.487 1.921 21.522 1.00 89.44 97 ALA A C 1
ATOM 741 O O . ALA A 1 97 ? -0.241 1.190 22.483 1.00 89.44 97 ALA A O 1
ATOM 742 N N . ARG A 1 98 ? -1.477 1.630 20.666 1.00 91.50 98 ARG A N 1
ATOM 743 C CA . ARG A 1 98 ? -2.368 0.469 20.830 1.00 91.50 98 ARG A CA 1
ATOM 744 C C . ARG A 1 98 ? -1.790 -0.759 20.150 1.00 91.50 98 ARG A C 1
ATOM 746 O O . ARG A 1 98 ? -1.375 -0.694 19.000 1.00 91.50 98 ARG A O 1
ATOM 753 N N . ARG A 1 99 ? -1.821 -1.905 20.840 1.00 94.25 99 ARG A N 1
ATOM 754 C CA . ARG A 1 99 ? -1.238 -3.160 20.335 1.00 94.25 99 ARG A CA 1
ATOM 755 C C . ARG A 1 99 ? -1.818 -3.577 18.979 1.00 94.25 99 ARG A C 1
ATOM 757 O O . ARG A 1 99 ? -1.038 -3.900 18.097 1.00 94.25 99 ARG A O 1
ATOM 764 N N . ALA A 1 100 ? -3.142 -3.542 18.809 1.00 94.69 100 ALA A N 1
ATOM 765 C CA . ALA A 1 100 ? -3.795 -3.958 17.562 1.00 94.69 100 ALA A CA 1
ATOM 766 C C . ALA A 1 100 ? -3.407 -3.056 16.377 1.00 94.69 100 ALA A C 1
ATOM 768 O O . ALA A 1 100 ? -2.906 -3.548 15.370 1.00 94.69 100 ALA A O 1
ATOM 769 N N . ASP A 1 101 ? -3.566 -1.740 16.533 1.00 94.81 101 ASP A N 1
ATOM 770 C CA . ASP A 1 101 ? -3.196 -0.734 15.535 1.00 94.81 101 ASP A CA 1
ATOM 771 C C . ASP A 1 101 ? -1.696 -0.811 15.187 1.00 94.81 101 ASP A C 1
ATOM 773 O O . ASP A 1 101 ? -1.333 -0.862 14.013 1.00 94.81 101 ASP A O 1
ATOM 777 N N . ARG A 1 102 ? -0.823 -0.916 16.201 1.00 95.12 102 ARG A N 1
ATOM 778 C CA . ARG A 1 102 ? 0.625 -1.100 16.029 1.00 95.12 102 ARG A CA 1
ATOM 779 C C . ARG A 1 102 ? 0.942 -2.359 15.233 1.00 95.12 102 ARG A C 1
ATOM 781 O O . ARG A 1 102 ? 1.691 -2.284 14.269 1.00 95.12 102 ARG A O 1
ATOM 788 N N . THR A 1 103 ? 0.394 -3.509 15.625 1.00 96.31 103 THR A N 1
ATOM 789 C CA . THR A 1 103 ? 0.641 -4.774 14.924 1.00 96.31 103 THR A CA 1
ATOM 790 C C . THR A 1 103 ? 0.180 -4.687 13.475 1.00 96.31 103 THR A C 1
ATOM 792 O O . THR A 1 103 ? 0.937 -5.067 12.590 1.00 96.31 103 THR A O 1
ATOM 795 N N . TYR A 1 104 ? -1.007 -4.136 13.220 1.00 96.62 104 TYR A N 1
ATOM 796 C CA . TYR A 1 104 ? -1.518 -3.953 11.866 1.00 96.62 104 TYR A CA 1
ATOM 797 C C . TYR A 1 104 ? -0.576 -3.105 11.002 1.00 96.62 104 TYR A C 1
ATOM 799 O O . TYR A 1 104 ? -0.115 -3.562 9.958 1.00 96.62 104 TYR A O 1
ATOM 807 N N . PHE A 1 105 ? -0.235 -1.895 11.450 1.00 96.00 105 PHE A N 1
ATOM 808 C CA . PHE A 1 105 ? 0.580 -0.988 10.644 1.00 96.00 105 PHE A CA 1
ATOM 809 C C . PHE A 1 105 ? 2.030 -1.450 10.493 1.00 96.00 105 PHE A C 1
ATOM 811 O O . PHE A 1 105 ? 2.615 -1.242 9.434 1.00 96.00 105 PHE A O 1
ATOM 818 N N . LEU A 1 106 ? 2.607 -2.118 11.498 1.00 95.00 106 LEU A N 1
ATOM 819 C CA . LEU A 1 106 ? 3.931 -2.726 11.357 1.00 95.00 106 LEU A CA 1
ATOM 820 C C . LEU A 1 106 ? 3.922 -3.890 10.362 1.00 95.00 106 LEU A C 1
ATOM 822 O O . LEU A 1 106 ? 4.889 -4.048 9.625 1.00 95.00 106 LEU A O 1
ATOM 826 N N . MET A 1 107 ? 2.840 -4.673 10.298 1.00 96.06 107 MET A N 1
ATOM 827 C CA . MET A 1 107 ? 2.705 -5.731 9.292 1.00 96.06 107 MET A CA 1
ATOM 828 C C . MET A 1 107 ? 2.550 -5.159 7.884 1.00 96.06 107 MET A C 1
ATOM 830 O O . MET A 1 107 ? 3.192 -5.660 6.967 1.00 96.06 107 MET A O 1
ATOM 834 N N . VAL A 1 108 ? 1.772 -4.084 7.712 1.00 94.56 108 VAL A N 1
ATOM 835 C CA . VAL A 1 108 ? 1.690 -3.361 6.430 1.00 94.56 108 VAL A CA 1
ATOM 836 C C . VAL A 1 108 ? 3.068 -2.831 6.027 1.00 94.56 108 VAL A C 1
ATOM 838 O O . VAL A 1 108 ? 3.506 -3.069 4.906 1.00 94.56 108 VAL A O 1
ATOM 841 N N . LEU A 1 109 ? 3.786 -2.180 6.949 1.00 93.62 109 LEU A N 1
ATOM 842 C CA . LEU A 1 109 ? 5.126 -1.645 6.697 1.00 93.62 109 LEU A CA 1
ATOM 843 C C . LEU A 1 109 ? 6.117 -2.749 6.304 1.00 93.62 109 LEU A C 1
ATOM 845 O O . LEU A 1 109 ? 6.887 -2.584 5.361 1.00 93.62 109 LEU A O 1
ATOM 849 N N . LEU A 1 110 ? 6.080 -3.882 7.008 1.00 94.44 110 LEU A N 1
ATOM 850 C CA . LEU A 1 110 ? 6.917 -5.039 6.712 1.00 94.44 110 LEU A CA 1
ATOM 851 C C . LEU A 1 110 ? 6.581 -5.640 5.343 1.00 94.44 110 LEU A C 1
ATOM 853 O O . LEU A 1 110 ? 7.494 -5.922 4.573 1.00 94.44 110 LEU A O 1
ATOM 857 N N . ALA A 1 111 ? 5.296 -5.814 5.025 1.00 93.75 111 ALA A N 1
ATOM 858 C CA . ALA A 1 111 ? 4.852 -6.347 3.740 1.00 93.75 111 ALA A CA 1
ATOM 859 C C . ALA A 1 111 ? 5.294 -5.451 2.574 1.00 93.75 111 ALA A C 1
ATOM 861 O O . ALA A 1 111 ? 5.876 -5.951 1.611 1.00 93.75 111 ALA A O 1
ATOM 862 N N . TYR A 1 112 ? 5.114 -4.134 2.697 1.00 91.75 112 TYR A N 1
ATOM 863 C CA . TYR A 1 112 ? 5.615 -3.163 1.722 1.00 91.75 112 TYR A CA 1
ATOM 864 C C . TYR A 1 112 ? 7.141 -3.213 1.612 1.00 91.75 112 TYR A C 1
ATOM 866 O O . TYR A 1 112 ? 7.679 -3.281 0.512 1.00 91.75 112 TYR A O 1
ATOM 874 N N . GLY A 1 113 ? 7.857 -3.234 2.740 1.00 93.00 113 GLY A N 1
ATOM 875 C CA . GLY A 1 113 ? 9.321 -3.254 2.761 1.00 93.00 113 GLY A CA 1
ATOM 876 C C . GLY A 1 113 ? 9.900 -4.503 2.100 1.00 93.00 113 GLY A C 1
ATOM 877 O O . GLY A 1 113 ? 10.856 -4.412 1.329 1.00 93.00 113 GLY A O 1
ATOM 878 N N . LEU A 1 114 ? 9.294 -5.665 2.353 1.00 94.25 114 LEU A N 1
ATOM 879 C CA . LEU A 1 114 ? 9.668 -6.922 1.710 1.00 94.25 114 LEU A CA 1
ATOM 880 C C . LEU A 1 114 ? 9.344 -6.907 0.219 1.00 94.25 114 LEU A C 1
ATOM 882 O O . LEU A 1 114 ? 10.197 -7.286 -0.577 1.00 94.25 114 LEU A O 1
ATOM 886 N N . THR A 1 115 ? 8.154 -6.446 -0.166 1.00 92.75 115 THR A N 1
ATOM 887 C CA . THR A 1 115 ? 7.756 -6.358 -1.578 1.00 92.75 115 THR A CA 1
ATOM 888 C C . THR A 1 115 ? 8.712 -5.439 -2.331 1.00 92.75 115 THR A C 1
ATOM 890 O O . THR A 1 115 ? 9.328 -5.868 -3.304 1.00 92.75 115 THR A O 1
ATOM 893 N N . HIS A 1 116 ? 8.968 -4.237 -1.812 1.00 91.38 116 HIS A N 1
ATOM 894 C CA . HIS A 1 116 ? 9.929 -3.288 -2.368 1.00 91.38 116 HIS A CA 1
ATOM 895 C C . HIS A 1 116 ? 11.346 -3.866 -2.467 1.00 91.38 116 HIS A C 1
ATOM 897 O O . HIS A 1 116 ? 11.975 -3.795 -3.523 1.00 91.38 116 HIS A O 1
ATOM 903 N N . GLY A 1 117 ? 11.862 -4.435 -1.373 1.00 91.62 117 GLY A N 1
ATOM 904 C CA . GLY A 1 117 ? 13.237 -4.930 -1.287 1.00 91.62 117 GLY A CA 1
ATOM 905 C C . GLY A 1 117 ? 13.501 -6.186 -2.117 1.00 91.62 117 GLY A C 1
ATOM 906 O O . GLY A 1 117 ? 14.639 -6.421 -2.512 1.00 91.62 117 GLY A O 1
ATOM 907 N N . LEU A 1 118 ? 12.464 -6.981 -2.391 1.00 93.69 118 LEU A N 1
ATOM 908 C CA . LEU A 1 118 ? 12.552 -8.184 -3.219 1.00 93.69 118 LEU A CA 1
ATOM 909 C C . LEU A 1 118 ? 12.218 -7.927 -4.692 1.00 93.69 118 LEU A C 1
ATOM 911 O O . LEU A 1 118 ? 12.398 -8.837 -5.497 1.00 93.69 118 LEU A O 1
ATOM 915 N N . THR A 1 119 ? 11.736 -6.735 -5.054 1.00 91.25 119 THR A N 1
ATOM 916 C CA . THR A 1 119 ? 11.390 -6.395 -6.441 1.00 91.25 119 THR A CA 1
ATOM 917 C C . THR A 1 119 ? 12.636 -6.162 -7.286 1.00 91.25 119 THR A C 1
ATOM 919 O O . THR A 1 119 ? 13.543 -5.422 -6.897 1.00 91.25 119 THR A O 1
ATOM 922 N N . ASP A 1 120 ? 12.661 -6.781 -8.466 1.00 90.19 120 ASP A N 1
ATOM 923 C CA . ASP A 1 120 ? 13.670 -6.559 -9.496 1.00 90.19 120 ASP A CA 1
ATOM 924 C C . ASP A 1 120 ? 13.421 -5.213 -10.182 1.00 90.19 120 ASP A C 1
ATOM 926 O O . ASP A 1 120 ? 12.757 -5.104 -11.216 1.00 90.19 120 ASP A O 1
ATOM 930 N N . TRP A 1 121 ? 13.880 -4.147 -9.533 1.00 87.12 121 TRP A N 1
ATOM 931 C CA . TRP A 1 121 ? 13.723 -2.801 -10.058 1.00 87.12 121 TRP A CA 1
ATOM 932 C C . TRP A 1 121 ? 14.646 -2.576 -11.255 1.00 87.12 121 TRP A C 1
ATOM 934 O O . TRP A 1 121 ? 15.863 -2.739 -11.107 1.00 87.12 121 TRP A O 1
ATOM 944 N N . PRO A 1 122 ? 14.130 -2.050 -12.381 1.00 82.06 122 PRO A N 1
ATOM 945 C CA . PRO A 1 122 ? 14.980 -1.586 -13.464 1.00 82.06 122 PRO A CA 1
ATOM 946 C C . PRO A 1 122 ? 16.004 -0.587 -12.923 1.00 82.06 122 PRO A C 1
ATOM 948 O O . PRO A 1 122 ? 15.657 0.364 -12.211 1.00 82.06 122 PRO A O 1
ATOM 951 N N . HIS A 1 123 ? 17.280 -0.802 -13.231 1.00 69.62 123 HIS A N 1
ATOM 952 C CA . HIS A 1 123 ? 18.299 0.200 -12.955 1.00 69.62 123 HIS A CA 1
ATOM 953 C C . HIS A 1 123 ? 17.965 1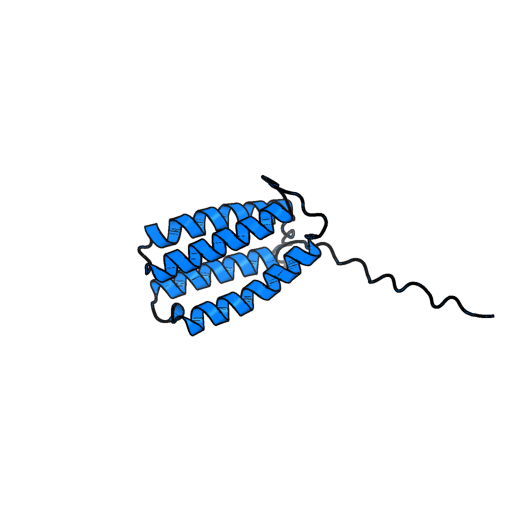.464 -13.751 1.00 69.62 123 HIS A C 1
ATOM 955 O O . HIS A 1 123 ? 17.652 1.397 -14.939 1.00 69.62 123 HIS A O 1
ATOM 961 N N . ALA A 1 124 ? 17.996 2.621 -13.087 1.00 55.81 124 ALA A N 1
ATOM 962 C CA . ALA A 1 124 ? 17.901 3.888 -13.796 1.00 55.81 124 ALA A CA 1
ATOM 963 C C . ALA A 1 124 ? 19.053 3.945 -14.809 1.00 55.81 124 ALA A C 1
ATOM 965 O O . ALA A 1 124 ? 20.196 3.664 -14.442 1.00 55.81 124 ALA A O 1
ATOM 966 N N . ALA A 1 125 ? 18.756 4.271 -16.069 1.00 49.84 125 ALA A N 1
ATOM 967 C CA . ALA A 1 125 ? 19.800 4.513 -17.056 1.00 49.84 125 ALA A CA 1
ATOM 968 C C . ALA A 1 125 ? 20.778 5.561 -16.486 1.00 49.84 125 ALA A C 1
ATOM 970 O O . ALA A 1 125 ? 20.314 6.541 -15.892 1.00 49.84 125 ALA A O 1
ATOM 971 N N . PRO A 1 126 ? 22.106 5.371 -16.609 1.00 44.69 126 PRO A N 1
ATOM 972 C CA . PRO A 1 126 ? 23.053 6.391 -16.187 1.00 44.69 126 PRO A CA 1
ATOM 973 C C . PRO A 1 126 ? 22.703 7.691 -16.907 1.00 44.69 126 PRO A C 1
ATOM 975 O O . PRO A 1 126 ? 22.449 7.681 -18.113 1.00 44.69 126 PRO A O 1
ATOM 978 N N . ASN A 1 127 ? 22.648 8.793 -16.155 1.00 47.16 127 ASN A N 1
ATOM 979 C CA . ASN A 1 127 ? 22.423 10.123 -16.706 1.00 47.16 127 ASN A CA 1
ATOM 980 C C . ASN A 1 127 ? 23.395 10.318 -17.873 1.00 47.16 127 ASN A C 1
ATOM 982 O O . ASN A 1 127 ? 24.608 10.399 -17.673 1.00 47.16 127 ASN A O 1
ATOM 986 N N . HIS A 1 128 ? 22.876 10.343 -19.097 1.00 42.72 128 HIS A N 1
ATOM 987 C CA . HIS A 1 128 ? 23.680 10.642 -20.266 1.00 42.72 128 HIS A CA 1
ATOM 988 C C . HIS A 1 128 ? 24.012 12.132 -20.161 1.00 42.72 128 HIS A C 1
ATOM 990 O O . HIS A 1 128 ? 23.198 12.969 -20.530 1.00 42.72 128 HIS A O 1
ATOM 996 N N . HIS A 1 129 ? 25.157 12.473 -19.564 1.00 43.84 129 HIS A N 1
ATOM 997 C CA . HIS A 1 129 ? 25.705 13.822 -19.640 1.00 43.84 129 HIS A CA 1
ATOM 998 C C . HIS A 1 129 ? 26.092 14.063 -21.105 1.00 43.84 129 HIS A C 1
ATOM 1000 O O . HIS A 1 129 ? 27.029 13.421 -21.591 1.00 43.84 129 HIS A O 1
ATOM 1006 N N . PRO A 1 130 ? 25.384 14.932 -21.846 1.00 50.31 130 PRO A N 1
ATOM 1007 C CA . PRO A 1 130 ? 25.782 15.249 -23.198 1.00 50.31 130 PRO A CA 1
ATOM 1008 C C . PRO A 1 130 ? 26.932 16.257 -23.127 1.00 50.31 130 PRO A C 1
ATOM 1010 O O . PRO A 1 130 ? 26.757 17.376 -22.659 1.00 50.31 130 PRO A O 1
ATOM 1013 N N . GLY A 1 131 ? 28.101 15.860 -23.627 1.00 46.91 131 GLY A N 1
ATOM 1014 C CA . GLY A 1 131 ? 29.062 16.804 -24.194 1.00 46.91 131 GLY A CA 1
ATOM 1015 C C . GLY A 1 131 ? 30.150 17.343 -23.265 1.00 46.91 131 GLY A C 1
ATOM 1016 O O . GLY A 1 131 ? 30.114 18.493 -22.854 1.00 46.91 131 GLY A O 1
ATOM 1017 N N . LEU A 1 132 ? 31.224 16.570 -23.115 1.00 52.00 132 LEU A N 1
ATOM 1018 C CA . LEU A 1 132 ? 32.571 17.118 -23.290 1.00 52.00 132 LEU A CA 1
ATOM 1019 C C . LEU A 1 132 ? 33.182 16.394 -24.493 1.00 52.00 132 LEU A C 1
ATOM 1021 O O . LEU A 1 132 ? 33.945 15.442 -24.355 1.00 52.00 132 LEU A O 1
ATOM 1025 N N . LYS A 1 133 ? 32.761 16.795 -25.698 1.00 53.56 133 LYS A N 1
ATOM 1026 C CA . LYS A 1 133 ? 33.558 16.535 -26.899 1.00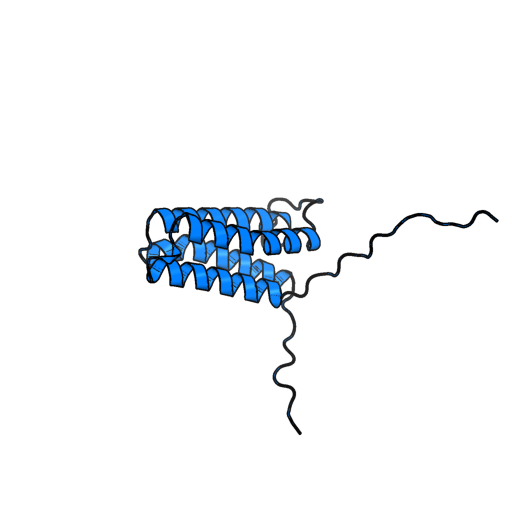 53.56 133 LYS A CA 1
ATOM 1027 C C . LYS A 1 133 ? 34.643 17.603 -26.924 1.00 53.56 133 LYS A C 1
ATOM 1029 O O . LYS A 1 133 ? 34.326 18.787 -26.875 1.00 53.56 133 LYS A O 1
ATOM 1034 N N . GLY A 1 134 ? 35.891 17.146 -26.916 1.00 51.47 134 GLY A N 1
ATOM 1035 C CA . GLY A 1 134 ? 37.075 17.990 -26.919 1.00 51.47 134 GLY A CA 1
ATOM 1036 C C . GLY A 1 134 ? 37.056 19.010 -28.052 1.00 51.47 134 GLY A C 1
ATOM 1037 O O . GLY A 1 134 ? 36.721 18.681 -29.189 1.00 51.47 134 GLY A O 1
ATOM 1038 N N . ALA A 1 135 ? 37.435 20.237 -27.714 1.00 49.47 135 ALA A N 1
ATOM 1039 C CA . ALA A 1 135 ? 38.020 21.150 -28.675 1.00 49.47 135 ALA A CA 1
ATOM 1040 C C . ALA A 1 135 ? 39.487 20.727 -28.834 1.00 49.47 135 ALA A C 1
ATOM 1042 O O . ALA A 1 135 ? 40.277 20.861 -27.896 1.00 49.47 135 ALA A O 1
ATOM 1043 N N . GLY A 1 136 ? 39.781 20.099 -29.971 1.00 54.50 136 GLY A N 1
ATOM 1044 C CA . GLY A 1 136 ? 41.109 20.148 -30.577 1.00 54.50 136 GLY A CA 1
ATOM 1045 C C . GLY A 1 136 ? 41.253 21.418 -31.400 1.00 54.50 136 GLY A C 1
ATOM 1046 O O . GLY A 1 136 ? 40.207 22.052 -31.681 1.00 54.50 136 GLY A O 1
#